Protein AF-X0V3W1-F1 (afdb_monomer)

Foldseek 3Di:
DDDDDDDDDDDDDDDDDDDDDDDDDDDDPPPLPADDQDDLVRQLVLQVVLVHHSVLSNVLSVVCVVVVCDDPPGHDRDVSVVSNVSVVVVVVVVVCVVVPPPPPPPVSVVCCVVCPDD

Structure (mmCIF, N/CA/C/O backbone):
data_AF-X0V3W1-F1
#
_entry.id   AF-X0V3W1-F1
#
loop_
_atom_site.group_PDB
_atom_site.id
_atom_site.type_symbol
_atom_site.label_atom_id
_atom_site.label_alt_id
_atom_site.label_comp_id
_atom_site.label_asym_id
_atom_site.label_entity_id
_atom_site.label_seq_id
_atom_site.pdbx_PDB_ins_code
_atom_site.Cartn_x
_atom_site.Cartn_y
_atom_site.Cartn_z
_atom_site.occupancy
_atom_site.B_iso_or_equiv
_atom_site.auth_seq_id
_atom_site.auth_comp_id
_atom_site.auth_asym_id
_atom_site.auth_atom_id
_atom_site.pdbx_PDB_model_num
ATOM 1 N N . VAL A 1 1 ? -7.386 47.258 4.448 1.00 41.41 1 VAL A N 1
ATOM 2 C CA . VAL A 1 1 ? -7.096 45.834 4.150 1.00 41.41 1 VAL A CA 1
ATOM 3 C C . VAL A 1 1 ? -7.718 44.982 5.246 1.00 41.41 1 VAL A C 1
ATOM 5 O O . VAL A 1 1 ? -7.170 44.927 6.339 1.00 41.41 1 VAL A O 1
ATOM 8 N N . ALA A 1 2 ? -8.901 44.415 5.001 1.00 37.84 2 ALA A N 1
ATOM 9 C CA . ALA A 1 2 ? -9.616 43.595 5.981 1.00 37.84 2 ALA A CA 1
ATOM 10 C C . ALA A 1 2 ? -9.370 42.105 5.705 1.00 37.84 2 ALA A C 1
ATOM 12 O O . ALA A 1 2 ? -9.384 41.678 4.553 1.00 37.84 2 ALA A O 1
ATOM 13 N N . LYS A 1 3 ? -9.134 41.328 6.764 1.00 42.00 3 LYS A N 1
ATOM 14 C CA . LYS A 1 3 ? -9.011 39.867 6.697 1.00 42.00 3 LYS A CA 1
ATOM 15 C C . LYS A 1 3 ? -10.414 39.263 6.725 1.00 42.00 3 LYS A C 1
ATOM 17 O O . LYS A 1 3 ? -11.186 39.610 7.614 1.00 42.00 3 LYS A O 1
ATOM 22 N N . VAL A 1 4 ? -10.713 38.330 5.825 1.00 41.19 4 VAL A N 1
ATOM 23 C CA . VAL A 1 4 ? -11.896 37.464 5.931 1.00 41.19 4 VAL A CA 1
ATOM 24 C C . VAL A 1 4 ? -11.417 36.022 5.860 1.00 41.19 4 VAL A C 1
ATOM 26 O O . VAL A 1 4 ? -10.879 35.589 4.845 1.00 41.19 4 VAL A O 1
ATOM 29 N N . ALA A 1 5 ? -11.565 35.303 6.970 1.00 36.06 5 ALA A N 1
ATOM 30 C CA . ALA A 1 5 ? -11.375 33.862 7.024 1.00 36.06 5 ALA A CA 1
ATOM 31 C C . ALA A 1 5 ? -12.733 33.195 6.783 1.00 36.06 5 ALA A C 1
ATOM 33 O O . ALA A 1 5 ? -13.702 33.522 7.468 1.00 36.06 5 ALA A O 1
ATOM 34 N N . THR A 1 6 ? -12.800 32.258 5.838 1.00 38.81 6 THR A N 1
ATOM 35 C CA . THR A 1 6 ? -14.032 31.518 5.542 1.00 38.81 6 THR A CA 1
ATOM 36 C C . THR A 1 6 ? -13.954 30.128 6.152 1.00 38.81 6 THR A C 1
ATOM 38 O O . THR A 1 6 ? -13.289 29.235 5.633 1.00 38.81 6 THR A O 1
ATOM 41 N N . THR A 1 7 ? -14.661 29.942 7.261 1.00 38.38 7 THR A N 1
ATOM 42 C CA . THR A 1 7 ? -14.980 28.629 7.826 1.00 38.38 7 THR A CA 1
ATOM 43 C C . THR A 1 7 ? -16.178 28.018 7.103 1.00 38.38 7 THR A C 1
ATOM 45 O O . THR A 1 7 ? -17.221 28.664 7.018 1.00 38.38 7 THR A O 1
ATOM 48 N N . VAL A 1 8 ? -16.088 26.752 6.690 1.00 44.19 8 VAL A N 1
ATOM 49 C CA . VAL A 1 8 ? -17.267 25.910 6.423 1.00 44.19 8 VAL A CA 1
ATOM 50 C C . VAL A 1 8 ? -17.046 24.548 7.070 1.00 44.19 8 VAL A C 1
ATOM 52 O O . VAL A 1 8 ? -16.181 23.784 6.652 1.00 44.19 8 VAL A O 1
ATOM 55 N N . ALA A 1 9 ? -17.838 24.253 8.097 1.00 45.03 9 ALA A N 1
ATOM 56 C CA . ALA A 1 9 ? -17.965 22.916 8.663 1.00 45.03 9 ALA A CA 1
ATOM 57 C C . ALA A 1 9 ? -19.076 22.142 7.936 1.00 45.03 9 ALA A C 1
ATOM 59 O O . ALA A 1 9 ? -20.048 22.750 7.486 1.00 45.03 9 ALA A O 1
ATOM 60 N N . LYS A 1 10 ? -18.971 20.807 7.885 1.00 43.97 10 LYS A N 1
ATOM 61 C CA . LYS A 1 10 ? -20.116 19.907 7.676 1.00 43.97 10 LYS A CA 1
ATOM 62 C C . LYS A 1 10 ? -19.949 18.605 8.467 1.00 43.97 10 LYS A C 1
ATOM 64 O O . LYS A 1 10 ? -19.165 17.728 8.123 1.00 43.97 10 LYS A O 1
ATOM 69 N N . GLU A 1 11 ? -20.715 18.542 9.544 1.00 40.47 11 GLU A N 1
ATOM 70 C CA . GLU A 1 11 ? -21.189 17.354 10.265 1.00 40.47 11 GLU A CA 1
ATOM 71 C C . GLU A 1 11 ? -22.101 16.503 9.340 1.00 40.47 11 GLU A C 1
ATOM 73 O O . GLU A 1 11 ? -22.561 17.016 8.321 1.00 40.47 11 GLU A O 1
ATOM 78 N N . ALA A 1 12 ? -22.501 15.250 9.594 1.00 44.28 12 ALA A N 1
ATOM 79 C CA . ALA A 1 12 ? -22.080 14.140 10.471 1.00 44.28 12 ALA A CA 1
ATOM 80 C C . ALA A 1 12 ? -22.973 12.909 10.112 1.00 44.28 12 ALA A C 1
ATOM 82 O O . ALA A 1 12 ? -23.699 12.964 9.120 1.00 44.28 12 ALA A O 1
ATOM 83 N N . THR A 1 13 ? -23.023 11.882 10.985 1.00 31.12 13 THR A N 1
ATOM 84 C CA . THR A 1 13 ? -24.043 10.793 11.103 1.00 31.12 13 THR A CA 1
ATOM 85 C C . THR A 1 13 ? -23.594 9.413 10.583 1.00 31.12 13 THR A C 1
ATOM 87 O O . THR A 1 13 ? -23.221 9.322 9.423 1.00 31.12 13 THR A O 1
ATOM 90 N N . THR A 1 14 ? -23.700 8.247 11.248 1.00 35.78 14 THR A N 1
ATOM 91 C CA . THR A 1 14 ? -23.875 7.710 12.636 1.00 35.78 14 THR A CA 1
ATOM 92 C C . THR A 1 14 ? -24.523 6.306 12.487 1.00 35.78 14 THR A C 1
ATOM 94 O O . THR A 1 14 ? -25.097 6.035 11.436 1.00 35.78 14 THR A O 1
ATOM 97 N N . VAL A 1 15 ? -24.497 5.467 13.550 1.00 41.69 15 VAL A N 1
ATOM 98 C CA . VAL A 1 15 ? -25.018 4.069 13.687 1.00 41.69 15 VAL A CA 1
ATOM 99 C C . VAL A 1 15 ? -23.947 3.006 13.308 1.00 41.69 15 VAL A C 1
ATOM 101 O O . VAL A 1 15 ? -23.239 3.196 12.330 1.00 41.69 15 VAL A O 1
ATOM 104 N N . ALA A 1 16 ? -23.674 1.907 14.047 1.00 41.16 16 ALA A N 1
ATOM 105 C CA . ALA A 1 16 ? -24.313 1.316 15.241 1.00 41.16 16 ALA A CA 1
ATOM 106 C C . ALA A 1 16 ? -23.351 0.794 16.357 1.00 41.16 16 ALA A C 1
ATOM 108 O O . ALA A 1 16 ? -22.139 0.666 16.197 1.00 41.16 16 ALA A O 1
ATOM 109 N N . GLN A 1 17 ? -23.997 0.461 17.481 1.00 40.03 17 GLN A N 1
ATOM 110 C CA . GLN A 1 17 ? -23.744 -0.501 18.580 1.00 40.03 17 GLN A CA 1
ATOM 111 C C . GLN A 1 17 ? -22.666 -1.606 18.387 1.00 40.03 17 GLN A C 1
ATOM 113 O O . GLN A 1 17 ? -22.593 -2.217 17.329 1.00 40.03 17 GLN A O 1
ATOM 118 N N . SER A 1 18 ? -21.758 -1.956 19.318 1.00 42.53 18 SER A N 1
ATOM 119 C CA . SER A 1 18 ? -21.715 -2.066 20.804 1.00 42.53 18 SER A CA 1
ATOM 120 C C . SER A 1 18 ? -21.993 -3.474 21.368 1.00 42.53 18 SER A C 1
ATOM 122 O O . SER A 1 18 ? -23.134 -3.931 21.372 1.00 42.53 18 SER A O 1
ATOM 124 N N . LYS A 1 19 ? -20.973 -4.109 21.972 1.00 39.16 19 LYS A N 1
ATOM 125 C CA . LYS A 1 19 ? -21.153 -5.087 23.062 1.00 39.16 19 LYS A CA 1
ATOM 126 C C . LYS A 1 19 ? -19.895 -5.168 23.930 1.00 39.16 19 LYS A C 1
ATOM 128 O O . LYS A 1 19 ? -18.821 -5.513 23.444 1.00 39.16 19 LYS A O 1
ATOM 133 N N . GLU A 1 20 ? -20.031 -4.821 25.202 1.00 46.00 20 GLU A N 1
ATOM 134 C CA . GLU A 1 20 ? -18.947 -4.854 26.184 1.00 46.00 20 GLU A CA 1
ATOM 135 C C . GLU A 1 20 ? -18.825 -6.242 26.827 1.00 46.00 20 GLU A C 1
ATOM 137 O O . GLU A 1 20 ? -19.822 -6.940 27.028 1.00 46.00 20 GLU A O 1
ATOM 142 N N . LYS A 1 21 ? -17.606 -6.615 27.233 1.00 40.66 21 LYS A N 1
ATOM 143 C CA . LYS A 1 21 ? -17.423 -7.482 28.400 1.00 40.66 21 LYS A CA 1
ATOM 144 C C . LYS A 1 21 ? -16.206 -7.021 29.198 1.00 40.66 21 LYS A C 1
ATOM 146 O O . LYS A 1 21 ? -15.118 -6.839 28.655 1.00 40.66 21 LYS A O 1
ATOM 151 N N . SER A 1 22 ? -16.452 -6.786 30.476 1.00 52.09 22 SER A N 1
ATOM 152 C CA . SER A 1 22 ? -15.569 -6.189 31.471 1.00 52.09 22 SER A CA 1
ATOM 153 C C . SER A 1 22 ? -14.396 -7.090 31.871 1.00 52.09 22 SER A C 1
ATOM 155 O O . SER A 1 22 ? -14.579 -8.282 32.105 1.00 52.09 22 SER A O 1
ATOM 157 N N . ILE A 1 23 ? -13.212 -6.486 32.032 1.00 47.44 23 ILE A N 1
ATOM 158 C CA . ILE A 1 23 ? -12.131 -6.964 32.911 1.00 47.44 23 ILE A CA 1
ATOM 159 C C . ILE A 1 23 ? -11.564 -5.740 33.648 1.00 47.44 23 ILE A C 1
ATOM 161 O O . ILE A 1 23 ? -11.397 -4.675 33.053 1.00 47.44 23 ILE A O 1
ATOM 165 N N . ASP A 1 24 ? -11.347 -5.902 34.951 1.00 47.56 24 ASP A N 1
ATOM 166 C CA . ASP A 1 24 ? -11.090 -4.846 35.934 1.00 47.56 24 ASP A CA 1
ATOM 167 C C . ASP A 1 24 ? -9.595 -4.467 36.084 1.00 47.56 24 ASP A C 1
ATOM 169 O O . ASP A 1 24 ? -8.698 -5.213 35.701 1.00 47.56 24 ASP A O 1
ATOM 173 N N . LYS A 1 25 ? -9.387 -3.301 36.707 1.00 46.06 25 LYS A N 1
ATOM 174 C CA . LYS A 1 25 ? -8.197 -2.764 37.392 1.00 46.06 25 LYS A CA 1
ATOM 175 C C . LYS A 1 25 ? -6.850 -2.595 36.663 1.00 46.06 25 LYS A C 1
ATOM 177 O O . LYS A 1 25 ? -6.141 -3.522 36.297 1.00 46.06 25 LYS A O 1
ATOM 182 N N . SER A 1 26 ? -6.410 -1.334 36.714 1.00 50.03 26 SER A N 1
ATOM 183 C CA . SER A 1 26 ? -5.030 -0.904 37.003 1.00 50.03 26 SER A CA 1
ATOM 184 C C . SER A 1 26 ? -3.884 -1.463 36.148 1.00 50.03 26 SER A C 1
ATOM 186 O O . SER A 1 26 ? -3.164 -2.371 36.562 1.00 50.03 26 SER A O 1
ATOM 188 N N . LYS A 1 27 ? -3.586 -0.753 35.057 1.00 47.62 27 LYS A N 1
ATOM 189 C CA . LYS A 1 27 ? -2.314 -0.023 34.878 1.00 47.62 27 LYS A CA 1
ATOM 190 C C . LYS A 1 27 ? -2.440 0.912 33.676 1.00 47.62 27 LYS A C 1
ATOM 192 O O . LYS A 1 27 ? -2.905 0.485 32.630 1.00 47.62 27 LYS A O 1
ATOM 197 N N . GLU A 1 28 ? -2.040 2.165 33.887 1.00 51.75 28 GLU A N 1
ATOM 198 C CA . GLU A 1 28 ? -1.703 3.177 32.875 1.00 51.75 28 GLU A CA 1
ATOM 199 C C . GLU A 1 28 ? -2.685 3.352 31.698 1.00 51.75 28 GLU A C 1
ATOM 201 O O . GLU A 1 28 ? -2.720 2.575 30.744 1.00 51.75 28 GLU A O 1
ATOM 206 N N . LEU A 1 29 ? -3.463 4.442 31.728 1.00 53.16 29 LEU A N 1
ATOM 207 C CA . LEU A 1 29 ? -4.411 4.800 30.669 1.00 53.16 29 LEU A CA 1
ATOM 208 C C . LEU A 1 29 ? -3.694 5.362 29.424 1.00 53.16 29 LEU A C 1
ATOM 210 O O . LEU A 1 29 ? -3.970 6.478 28.978 1.00 53.16 29 LEU A O 1
ATOM 214 N N . VAL A 1 30 ? -2.806 4.566 28.822 1.00 60.28 30 VAL A N 1
ATOM 215 C CA . VAL A 1 30 ? -2.383 4.753 27.434 1.00 60.28 30 VAL A CA 1
ATOM 216 C C . VAL A 1 30 ? -3.648 4.631 26.594 1.00 60.28 30 VAL A C 1
ATOM 218 O O . VAL A 1 30 ? -4.133 3.524 26.337 1.00 60.28 30 VAL A O 1
ATOM 221 N N . LYS A 1 31 ? -4.230 5.781 26.225 1.00 62.62 31 LYS A N 1
ATOM 222 C CA . LYS A 1 31 ? -5.416 5.875 25.367 1.00 62.62 31 LYS A CA 1
ATOM 223 C C . LYS A 1 31 ? -5.151 5.014 24.139 1.00 62.62 31 LYS A C 1
ATOM 225 O O . LYS A 1 31 ? -4.354 5.392 23.284 1.00 62.62 31 LYS A O 1
ATOM 230 N N . ARG A 1 32 ? -5.781 3.835 24.077 1.00 61.91 32 ARG A N 1
ATOM 231 C CA . ARG A 1 32 ? -5.602 2.897 22.967 1.00 61.91 32 ARG A CA 1
ATOM 232 C C . ARG A 1 32 ? -6.083 3.614 21.717 1.00 61.91 32 ARG A C 1
ATOM 234 O O . ARG A 1 32 ? -7.291 3.766 21.544 1.00 61.91 32 ARG A O 1
ATOM 241 N N . VAL A 1 33 ? -5.145 4.093 20.899 1.00 67.31 33 VAL A N 1
ATOM 242 C CA . VAL A 1 33 ? -5.454 4.797 19.655 1.00 67.31 33 VAL A CA 1
ATOM 243 C C . VAL A 1 33 ? -6.310 3.850 18.829 1.00 67.31 33 VAL A C 1
ATOM 245 O O . VAL A 1 33 ? -5.847 2.796 18.388 1.00 67.31 33 VAL A O 1
ATOM 248 N N . ARG A 1 34 ? -7.600 4.177 18.715 1.00 72.81 34 ARG A N 1
ATOM 249 C CA . ARG A 1 34 ? -8.532 3.400 17.908 1.00 72.81 34 ARG A CA 1
ATOM 250 C C . ARG A 1 34 ? -8.013 3.470 16.480 1.00 72.81 34 ARG A C 1
ATOM 252 O O . ARG A 1 34 ? -7.659 4.551 16.019 1.00 72.81 34 ARG A O 1
ATOM 259 N N . PHE A 1 35 ? -7.932 2.322 15.815 1.00 82.25 35 PHE A N 1
ATOM 260 C CA . PHE A 1 35 ? -7.500 2.272 14.425 1.00 82.25 35 PHE A CA 1
ATOM 261 C C . PHE A 1 35 ? -8.381 3.219 13.600 1.00 82.25 35 PHE A C 1
ATOM 263 O O . PHE A 1 35 ? -9.598 3.035 13.550 1.00 82.25 35 PHE A O 1
ATOM 270 N N . LYS A 1 36 ? -7.752 4.255 13.039 1.00 84.62 36 LYS A N 1
ATOM 271 C CA . LYS A 1 36 ? -8.337 5.163 12.059 1.00 84.62 36 LYS A CA 1
ATOM 272 C C . LYS A 1 36 ? -7.831 4.699 10.698 1.00 84.62 36 LYS A C 1
ATOM 274 O O . LYS A 1 36 ? -6.619 4.605 10.492 1.00 84.62 36 LYS A O 1
ATOM 279 N N . GLU A 1 37 ? -8.767 4.376 9.823 1.00 86.31 37 GLU A N 1
ATOM 280 C CA . GLU A 1 37 ? -8.504 4.077 8.419 1.00 86.31 37 GLU A CA 1
ATOM 281 C C . GLU A 1 37 ? -7.991 5.366 7.747 1.00 86.31 37 GLU A C 1
ATOM 283 O O . GLU A 1 37 ? -8.496 6.451 8.064 1.00 86.31 37 GLU A O 1
ATOM 288 N N . PRO A 1 38 ? -6.937 5.300 6.916 1.00 90.44 38 PRO A N 1
ATOM 289 C CA . PRO A 1 38 ? -6.439 6.475 6.220 1.00 90.44 38 PRO A CA 1
ATOM 290 C C . PRO A 1 38 ? -7.404 6.887 5.113 1.00 90.44 38 PRO A C 1
ATOM 292 O O . PRO A 1 38 ? -7.954 6.053 4.390 1.00 90.44 38 PRO A O 1
ATOM 295 N N . SER A 1 39 ? -7.534 8.193 4.921 1.00 94.00 39 SER A N 1
ATOM 296 C CA . SER A 1 39 ? -7.959 8.729 3.633 1.00 94.00 39 SER A CA 1
ATOM 297 C C . SER A 1 39 ? -6.953 8.359 2.536 1.00 94.00 39 SER A C 1
ATOM 299 O O . SER A 1 39 ? -5.781 8.083 2.806 1.00 94.00 39 SER A O 1
ATOM 301 N N . LEU A 1 40 ? -7.413 8.381 1.284 1.00 94.44 40 LEU A N 1
ATOM 302 C CA . LEU A 1 40 ? -6.559 8.163 0.118 1.00 94.44 40 LEU A CA 1
ATOM 303 C C . LEU A 1 40 ? -5.363 9.138 0.106 1.00 94.44 40 LEU A C 1
ATOM 305 O O . LEU A 1 40 ? -4.242 8.718 -0.160 1.00 94.44 40 LEU A O 1
ATOM 309 N N . GLU A 1 41 ? -5.578 10.401 0.492 1.00 95.25 41 GLU A N 1
ATOM 310 C CA . GLU A 1 41 ? -4.519 11.416 0.597 1.00 95.25 41 GLU A CA 1
ATOM 311 C C . GLU A 1 41 ? -3.489 11.078 1.691 1.00 95.25 41 GLU A C 1
ATOM 313 O O . GLU A 1 41 ? -2.303 11.000 1.389 1.00 95.25 41 GLU A O 1
ATOM 318 N N . GLU A 1 42 ? -3.920 10.758 2.923 1.00 94.31 42 GLU A N 1
ATOM 319 C CA . GLU A 1 42 ? -3.014 10.343 4.018 1.00 94.31 42 GLU A CA 1
ATOM 320 C C . GLU A 1 42 ? -2.157 9.119 3.623 1.00 94.31 42 GLU A C 1
ATOM 322 O O . GLU A 1 42 ? -0.988 9.009 4.014 1.00 94.31 42 GLU A O 1
ATOM 327 N N . ALA A 1 43 ? -2.727 8.188 2.847 1.00 94.06 43 ALA A N 1
ATOM 328 C CA . ALA A 1 43 ? -2.006 7.033 2.320 1.00 94.06 43 ALA A CA 1
ATOM 329 C C . ALA A 1 43 ? -0.971 7.439 1.258 1.00 94.06 43 ALA A C 1
ATOM 331 O O . ALA A 1 43 ? 0.178 7.008 1.345 1.00 94.06 43 ALA A O 1
ATOM 332 N N . MET A 1 44 ? -1.345 8.288 0.299 1.00 95.25 44 MET A N 1
ATOM 333 C CA . MET A 1 44 ? -0.451 8.803 -0.745 1.00 95.25 44 MET A CA 1
ATOM 334 C C . MET A 1 44 ? 0.717 9.619 -0.166 1.00 95.25 44 MET A C 1
ATOM 336 O O . MET A 1 44 ? 1.872 9.300 -0.452 1.00 95.25 44 MET A O 1
ATOM 340 N N . GLU A 1 45 ? 0.446 10.576 0.727 1.00 95.00 45 GLU A N 1
ATOM 341 C CA . GLU A 1 45 ? 1.470 11.368 1.432 1.00 95.00 45 GLU A CA 1
ATOM 342 C C . GLU A 1 45 ? 2.460 10.476 2.199 1.00 95.00 45 GLU A C 1
ATOM 344 O O . GLU A 1 45 ? 3.667 10.720 2.208 1.00 95.00 45 GLU A O 1
ATOM 349 N N . SER A 1 46 ? 1.975 9.396 2.821 1.00 93.69 46 SER A N 1
ATOM 350 C CA . SER A 1 46 ? 2.835 8.459 3.557 1.00 93.69 46 SER A CA 1
ATOM 351 C C . SER A 1 46 ? 3.756 7.638 2.656 1.00 93.69 46 SER A C 1
ATOM 353 O O . SER A 1 46 ? 4.801 7.181 3.125 1.00 93.69 46 SER A O 1
ATOM 355 N N . PHE A 1 47 ? 3.390 7.432 1.389 1.00 95.38 47 PHE A N 1
ATOM 356 C CA . PHE A 1 47 ? 4.255 6.789 0.400 1.00 95.38 47 PHE A CA 1
ATOM 357 C C . PHE A 1 47 ? 5.299 7.766 -0.141 1.00 95.38 47 PHE A C 1
ATOM 359 O O . PHE A 1 47 ? 6.477 7.409 -0.169 1.00 95.38 47 PHE A O 1
ATOM 366 N N . GLU A 1 48 ? 4.901 9.002 -0.456 1.00 93.88 48 GLU A N 1
ATOM 367 C CA . GLU A 1 48 ? 5.815 10.081 -0.861 1.00 93.88 48 GLU A CA 1
ATOM 368 C C . GLU A 1 48 ? 6.871 10.349 0.234 1.00 93.88 48 GLU A C 1
ATOM 370 O O . GLU A 1 48 ? 8.074 10.313 -0.034 1.00 93.88 48 GLU A O 1
ATOM 375 N N . LEU A 1 49 ? 6.452 10.486 1.500 1.00 92.81 49 LEU A N 1
ATOM 376 C CA . LEU A 1 49 ? 7.347 10.667 2.656 1.00 92.81 49 LEU A CA 1
ATOM 377 C C . LEU A 1 49 ? 8.279 9.465 2.903 1.00 92.81 49 LEU A C 1
ATOM 379 O O . LEU A 1 49 ? 9.361 9.617 3.470 1.00 92.81 49 LEU A O 1
ATOM 383 N N . ALA A 1 50 ? 7.868 8.263 2.494 1.00 89.81 50 ALA A N 1
ATOM 384 C CA . ALA A 1 50 ? 8.669 7.045 2.590 1.00 89.81 50 ALA A CA 1
ATOM 385 C C . ALA A 1 50 ? 9.546 6.782 1.347 1.00 89.81 50 ALA A C 1
ATOM 387 O O . ALA A 1 50 ? 10.218 5.748 1.297 1.00 89.81 50 ALA A O 1
ATOM 388 N N . GLY A 1 51 ? 9.565 7.695 0.369 1.00 89.88 51 GLY A N 1
ATOM 389 C CA . GLY A 1 51 ? 10.389 7.598 -0.839 1.00 89.88 51 GLY A CA 1
ATOM 390 C C . GLY A 1 51 ? 9.837 6.672 -1.929 1.00 89.88 51 GLY A C 1
ATOM 391 O O . GLY A 1 51 ? 10.611 6.207 -2.764 1.00 89.88 51 GLY A O 1
ATOM 392 N N . SER A 1 52 ? 8.532 6.384 -1.924 1.00 92.25 52 SER A N 1
ATOM 393 C CA . SER A 1 52 ? 7.825 5.712 -3.026 1.00 92.25 52 SER A CA 1
ATOM 394 C C . SER A 1 52 ? 6.894 6.690 -3.761 1.00 92.25 52 SER A C 1
ATOM 396 O O . SER A 1 52 ? 6.803 7.866 -3.408 1.00 92.25 52 SER A O 1
ATOM 398 N N . SER A 1 53 ? 6.230 6.232 -4.822 1.00 93.62 53 SER A N 1
ATOM 399 C CA . SER A 1 53 ? 5.350 7.063 -5.646 1.00 93.62 53 SER A CA 1
ATOM 400 C C . SER A 1 53 ? 3.926 7.16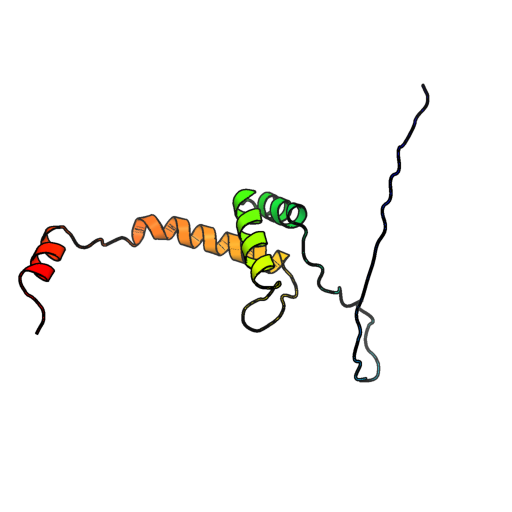7 -5.096 1.00 93.62 53 SER A C 1
ATOM 402 O O . SER A 1 53 ? 3.418 6.269 -4.420 1.00 93.62 53 SER A O 1
ATOM 404 N N . ARG A 1 54 ? 3.245 8.250 -5.478 1.00 93.62 54 ARG A N 1
ATOM 405 C CA . ARG A 1 54 ? 1.825 8.490 -5.197 1.00 93.62 54 ARG A CA 1
ATOM 406 C C . ARG A 1 54 ? 0.935 7.327 -5.668 1.00 93.62 54 ARG A C 1
ATOM 408 O O . ARG A 1 54 ? 0.121 6.822 -4.898 1.00 93.62 54 ARG A O 1
ATOM 415 N N . ASP A 1 55 ? 1.186 6.820 -6.877 1.00 94.38 55 ASP A N 1
ATOM 416 C CA . ASP A 1 55 ? 0.507 5.658 -7.468 1.00 94.38 55 ASP A CA 1
ATOM 417 C C . ASP A 1 55 ? 0.649 4.369 -6.639 1.00 94.38 55 ASP A C 1
ATOM 419 O O . ASP A 1 55 ? -0.224 3.502 -6.684 1.00 94.38 55 ASP A O 1
ATOM 423 N N . GLU A 1 56 ? 1.771 4.171 -5.936 1.00 94.00 56 GLU A N 1
ATOM 424 C CA . GLU A 1 56 ? 1.921 3.037 -5.014 1.00 94.00 56 GLU A CA 1
ATOM 425 C C . GLU A 1 56 ? 1.025 3.206 -3.780 1.00 94.00 56 GLU A C 1
ATOM 427 O O . GLU A 1 56 ? 0.418 2.228 -3.338 1.00 94.00 56 GLU A O 1
ATOM 432 N N . GLY A 1 57 ? 0.886 4.436 -3.276 1.00 95.50 57 GLY A N 1
ATOM 433 C CA . GLY A 1 57 ? -0.029 4.779 -2.186 1.00 95.50 57 GLY A CA 1
ATOM 434 C C . GLY A 1 57 ? -1.498 4.557 -2.552 1.00 95.50 57 GLY A C 1
ATOM 435 O O . GLY A 1 57 ? -2.240 3.966 -1.765 1.00 95.50 57 GLY A O 1
ATOM 436 N N . GLU A 1 58 ? -1.906 4.924 -3.770 1.00 96.19 58 GLU A N 1
ATOM 437 C CA . GLU A 1 58 ? -3.248 4.623 -4.286 1.00 96.19 58 GLU A CA 1
ATOM 438 C C . GLU A 1 58 ? -3.488 3.107 -4.411 1.00 96.19 58 GLU A C 1
ATOM 440 O O . GLU A 1 58 ? -4.509 2.598 -3.942 1.00 96.19 58 GLU A O 1
ATOM 445 N N . LYS A 1 59 ? -2.544 2.351 -4.992 1.00 95.88 59 LYS A N 1
ATOM 446 C CA . LYS A 1 59 ? -2.646 0.879 -5.104 1.00 95.88 59 LYS A CA 1
ATOM 447 C C . LYS A 1 59 ? -2.757 0.213 -3.733 1.00 95.88 59 LYS A C 1
ATOM 449 O O . LYS A 1 59 ? -3.563 -0.703 -3.561 1.00 95.88 59 LYS A O 1
ATOM 454 N N . PHE A 1 60 ? -1.978 0.684 -2.761 1.00 96.19 60 PHE A N 1
ATOM 455 C CA . PHE A 1 60 ? -2.048 0.248 -1.369 1.00 96.19 60 PHE A CA 1
ATOM 456 C C . PHE A 1 60 ? -3.422 0.541 -0.751 1.00 96.19 60 PHE A C 1
ATOM 458 O O . PHE A 1 60 ? -4.017 -0.353 -0.146 1.00 96.19 60 PHE A O 1
ATOM 465 N N . TRP A 1 61 ? -3.942 1.761 -0.922 1.00 97.19 61 TRP A N 1
ATOM 466 C CA . TRP A 1 61 ? -5.243 2.160 -0.383 1.00 97.19 61 TRP A CA 1
ATOM 467 C C . TRP A 1 61 ? -6.374 1.319 -0.987 1.00 97.19 61 TRP A C 1
ATOM 469 O O . TRP A 1 61 ? -7.087 0.647 -0.246 1.00 97.19 61 TRP A O 1
ATOM 479 N N . ASN A 1 62 ? -6.454 1.230 -2.319 1.00 96.69 62 ASN A N 1
ATOM 480 C CA . ASN A 1 62 ? -7.452 0.422 -3.032 1.00 96.69 62 ASN A CA 1
ATOM 481 C C . ASN A 1 62 ? -7.424 -1.060 -2.608 1.00 96.69 62 ASN A C 1
ATOM 483 O O . ASN A 1 62 ? -8.475 -1.689 -2.439 1.00 96.69 62 ASN A O 1
ATOM 487 N N . TYR A 1 63 ? -6.231 -1.629 -2.392 1.00 95.75 63 TYR A N 1
ATOM 488 C CA . TYR A 1 63 ? -6.086 -3.001 -1.904 1.00 95.75 63 TYR A CA 1
ATOM 489 C C . TYR A 1 63 ? -6.633 -3.179 -0.482 1.00 95.75 63 TYR A C 1
ATOM 491 O O . TYR A 1 63 ? -7.319 -4.166 -0.217 1.00 95.75 63 TYR A O 1
ATOM 499 N N . TYR A 1 64 ? -6.346 -2.271 0.454 1.00 95.62 64 TYR A N 1
ATOM 500 C CA . TYR A 1 64 ? -6.801 -2.446 1.836 1.00 95.62 64 TYR A CA 1
ATOM 501 C C . TYR A 1 64 ? -8.248 -2.007 2.070 1.00 95.62 64 TYR A C 1
ATOM 503 O O . TYR A 1 64 ? -8.930 -2.671 2.852 1.00 95.62 64 TYR A O 1
ATOM 511 N N . GLU A 1 65 ? -8.739 -0.998 1.353 1.00 96.31 65 GLU A N 1
ATOM 512 C CA . GLU A 1 65 ? -10.138 -0.559 1.379 1.00 96.31 65 GLU A CA 1
ATOM 513 C C . GLU A 1 65 ? -11.072 -1.701 0.943 1.00 96.31 65 GLU A C 1
ATOM 515 O O . GLU A 1 65 ? -11.929 -2.143 1.711 1.00 96.31 65 GLU A O 1
ATOM 520 N N . SER A 1 66 ? -10.821 -2.290 -0.234 1.00 95.69 66 SER A N 1
ATOM 521 C CA . SER A 1 66 ? -11.603 -3.427 -0.755 1.00 95.69 66 SER A CA 1
ATOM 522 C C . SER A 1 66 ? -11.547 -4.685 0.128 1.00 95.69 66 SER A C 1
ATOM 524 O O . SER A 1 66 ? -12.473 -5.496 0.113 1.00 95.69 66 SER A O 1
ATOM 526 N N . ASN A 1 67 ? -10.498 -4.836 0.943 1.00 95.06 67 ASN A N 1
ATOM 527 C CA . ASN A 1 67 ? -10.336 -5.932 1.904 1.00 95.06 67 ASN A CA 1
ATOM 528 C C . ASN A 1 67 ? -10.819 -5.593 3.334 1.00 95.06 67 ASN A C 1
ATOM 530 O O . ASN A 1 67 ? -10.635 -6.406 4.251 1.00 95.06 67 ASN A O 1
ATOM 534 N N . GLY A 1 68 ? -11.423 -4.419 3.561 1.00 94.50 68 GLY A N 1
ATOM 535 C CA . GLY A 1 68 ? -11.928 -3.986 4.872 1.00 94.50 68 GLY A CA 1
ATOM 536 C C . GLY A 1 68 ? -10.828 -3.798 5.924 1.00 94.50 68 GLY A C 1
ATOM 537 O O . GLY A 1 68 ? -10.993 -4.209 7.080 1.00 94.50 68 GLY A O 1
ATOM 538 N N . TRP A 1 69 ? -9.682 -3.256 5.499 1.00 94.75 69 TRP A N 1
ATOM 539 C CA . TRP A 1 69 ? -8.489 -2.972 6.303 1.00 94.75 69 TRP A CA 1
ATOM 540 C C . TRP A 1 69 ? -8.008 -4.169 7.132 1.00 94.75 69 TRP A C 1
ATOM 542 O O . TRP A 1 69 ? -7.837 -4.099 8.353 1.00 94.75 69 TRP A O 1
ATOM 552 N N . ARG A 1 70 ? -7.778 -5.311 6.470 1.00 93.62 70 ARG A N 1
ATOM 553 C CA . ARG A 1 70 ? -7.319 -6.561 7.104 1.00 93.62 70 ARG A CA 1
ATOM 554 C C . ARG A 1 70 ? -5.880 -6.912 6.740 1.00 93.62 70 ARG A C 1
ATOM 556 O O . ARG A 1 70 ? -5.459 -6.787 5.598 1.00 93.62 70 ARG A O 1
ATOM 563 N N . ALA A 1 71 ? -5.139 -7.418 7.722 1.00 90.38 71 ALA A N 1
ATOM 564 C CA . ALA A 1 71 ? -3.836 -8.046 7.542 1.00 90.38 71 ALA A CA 1
ATOM 565 C C . ALA A 1 71 ? -3.992 -9.554 7.802 1.00 90.38 71 ALA A C 1
ATOM 567 O O . ALA A 1 71 ? -4.032 -10.009 8.949 1.00 90.38 71 ALA A O 1
ATOM 568 N N . GLY A 1 72 ? -4.161 -10.329 6.727 1.00 90.19 72 GLY A N 1
ATOM 569 C CA . GLY A 1 72 ? -4.540 -11.740 6.819 1.00 90.19 72 GLY A CA 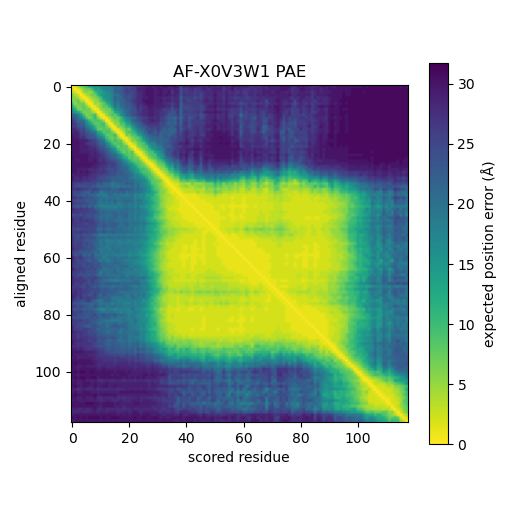1
ATOM 570 C C . GLY A 1 72 ? -5.907 -11.912 7.492 1.00 90.19 72 GLY A C 1
ATOM 571 O O . GLY A 1 72 ? -6.888 -11.278 7.114 1.00 90.19 72 GLY A O 1
ATOM 572 N N . ARG A 1 73 ? -5.987 -12.761 8.525 1.00 92.69 73 ARG A N 1
ATOM 573 C CA . ARG A 1 73 ? -7.255 -13.052 9.224 1.00 92.69 73 ARG A CA 1
ATOM 574 C C . ARG A 1 73 ? -7.742 -11.921 10.141 1.00 92.69 73 ARG A C 1
ATOM 576 O O . ARG A 1 73 ? -8.915 -11.916 10.517 1.00 92.69 73 ARG A O 1
ATOM 583 N N . ASN A 1 74 ? -6.902 -1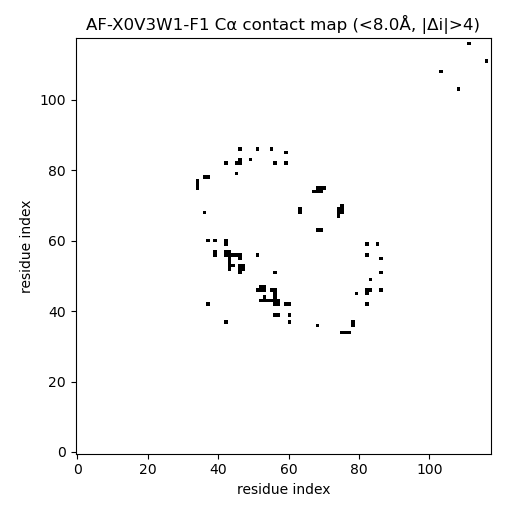0.946 10.483 1.00 93.06 74 ASN A N 1
ATOM 584 C CA . ASN A 1 74 ? -7.189 -9.957 11.525 1.00 93.06 74 ASN A CA 1
ATOM 585 C C . ASN A 1 74 ? -7.361 -8.549 10.936 1.00 93.06 74 ASN A C 1
ATOM 587 O O . ASN A 1 74 ? -6.731 -8.211 9.937 1.00 93.06 74 ASN A O 1
ATOM 591 N N . LYS A 1 75 ? -8.185 -7.703 11.572 1.00 91.12 75 LYS A N 1
ATOM 592 C CA . LYS A 1 75 ? -8.216 -6.266 11.250 1.00 91.12 75 LYS A CA 1
ATOM 593 C C . LYS A 1 75 ? -6.854 -5.632 11.547 1.00 91.12 75 LYS A C 1
ATOM 595 O O . LYS A 1 75 ? -6.200 -5.978 12.537 1.00 91.12 75 LYS A O 1
ATOM 600 N N . MET A 1 76 ? -6.436 -4.729 10.674 1.00 93.31 76 MET A N 1
ATOM 601 C CA . MET A 1 76 ? -5.187 -3.992 10.778 1.00 93.31 76 MET A CA 1
ATOM 602 C C . MET A 1 76 ? -5.217 -3.061 12.000 1.00 93.31 76 MET A C 1
ATOM 604 O O . MET A 1 76 ? -6.271 -2.600 12.429 1.00 93.31 76 MET A O 1
ATOM 608 N N . LYS A 1 77 ? -4.046 -2.827 12.604 1.00 90.75 77 LYS A N 1
ATOM 609 C CA . LYS A 1 77 ? -3.885 -1.941 13.775 1.00 90.75 77 LYS A CA 1
ATOM 610 C C . LYS A 1 77 ? -3.020 -0.714 13.496 1.00 90.75 77 LYS A C 1
ATOM 612 O O . LYS A 1 77 ? -3.083 0.256 14.239 1.00 90.75 77 LYS A O 1
ATOM 617 N N . ASN A 1 78 ? -2.181 -0.778 12.465 1.00 92.00 78 ASN A N 1
ATOM 618 C CA . ASN A 1 78 ? -1.251 0.274 12.083 1.00 92.00 78 ASN A CA 1
ATOM 619 C C . ASN A 1 78 ? -0.991 0.154 10.576 1.00 92.00 78 ASN A C 1
ATOM 621 O O . ASN A 1 78 ? -0.248 -0.728 10.144 1.00 92.00 78 ASN A O 1
ATOM 625 N N . TRP A 1 79 ? -1.637 1.012 9.790 1.00 93.62 79 TRP A N 1
ATOM 626 C CA . TRP A 1 79 ? -1.512 1.010 8.334 1.00 93.62 79 TRP A CA 1
ATOM 627 C C . TRP A 1 79 ? -0.195 1.636 7.864 1.00 93.62 79 TRP A C 1
ATOM 629 O O . TRP A 1 79 ? 0.375 1.150 6.897 1.00 93.62 79 TRP A O 1
ATOM 639 N N . ASN A 1 80 ? 0.382 2.583 8.612 1.00 93.06 80 ASN A N 1
ATOM 640 C CA . ASN A 1 80 ? 1.723 3.121 8.347 1.00 93.06 80 ASN A CA 1
ATOM 641 C C . ASN A 1 80 ? 2.803 2.023 8.349 1.00 93.06 80 ASN A C 1
ATOM 643 O O . ASN A 1 80 ? 3.719 2.021 7.528 1.00 93.06 80 ASN A O 1
ATOM 647 N N . ALA A 1 81 ? 2.693 1.046 9.255 1.00 93.88 81 ALA A N 1
ATOM 648 C CA . ALA A 1 81 ? 3.580 -0.117 9.265 1.00 93.88 81 ALA A CA 1
ATOM 649 C C . ALA A 1 81 ? 3.342 -1.049 8.060 1.00 93.88 81 ALA A C 1
ATOM 651 O O . ALA A 1 81 ? 4.293 -1.642 7.550 1.00 93.88 81 ALA A O 1
ATOM 652 N N . ALA A 1 82 ? 2.097 -1.169 7.588 1.00 94.69 82 ALA A N 1
ATOM 653 C CA . ALA A 1 82 ? 1.772 -1.922 6.379 1.00 94.69 82 ALA A CA 1
ATOM 654 C C . ALA A 1 82 ? 2.301 -1.222 5.115 1.00 94.69 82 ALA A C 1
ATOM 656 O O . ALA A 1 82 ? 2.922 -1.891 4.297 1.00 94.69 82 ALA A O 1
ATOM 657 N N . ALA A 1 83 ? 2.166 0.104 5.006 1.00 94.62 83 ALA A N 1
ATOM 658 C CA . ALA A 1 83 ? 2.694 0.926 3.913 1.00 94.62 83 ALA A CA 1
ATOM 659 C C . ALA A 1 83 ? 4.218 0.772 3.765 1.00 94.62 83 ALA A C 1
ATOM 661 O O . ALA A 1 83 ? 4.716 0.390 2.710 1.00 94.62 83 ALA A O 1
ATOM 662 N N . ARG A 1 84 ? 4.976 0.914 4.862 1.00 94.31 84 ARG A N 1
ATOM 663 C CA . ARG A 1 84 ? 6.436 0.675 4.864 1.00 94.31 84 ARG A CA 1
ATOM 664 C C . ARG A 1 84 ? 6.809 -0.745 4.417 1.00 94.31 84 ARG A C 1
ATOM 666 O O . ARG A 1 84 ? 7.825 -0.944 3.759 1.00 94.31 84 ARG A O 1
ATOM 673 N N . ASN A 1 85 ? 5.999 -1.739 4.781 1.00 94.38 85 ASN A N 1
ATOM 674 C CA . ASN A 1 85 ? 6.190 -3.135 4.381 1.00 94.38 85 ASN A CA 1
ATOM 675 C C . ASN A 1 85 ? 5.709 -3.439 2.951 1.00 94.38 85 ASN A C 1
ATOM 677 O O . ASN A 1 85 ? 6.099 -4.472 2.402 1.00 94.38 85 ASN A O 1
ATOM 681 N N . TRP A 1 86 ? 4.867 -2.583 2.370 1.00 94.88 86 TRP A N 1
ATOM 682 C CA . TRP A 1 86 ? 4.491 -2.617 0.961 1.00 94.88 86 TRP A CA 1
ATOM 683 C C . TRP A 1 86 ? 5.663 -2.137 0.112 1.00 94.88 86 TRP A C 1
ATOM 685 O O . TRP A 1 86 ? 6.151 -2.910 -0.701 1.00 94.88 86 TRP A O 1
ATOM 695 N N . ILE A 1 87 ? 6.196 -0.944 0.404 1.00 93.06 87 ILE A N 1
ATOM 696 C CA . ILE A 1 87 ? 7.321 -0.320 -0.323 1.00 93.06 87 ILE A CA 1
ATOM 697 C C . ILE A 1 87 ? 8.557 -1.235 -0.365 1.00 93.06 87 ILE A C 1
ATOM 699 O O . ILE A 1 87 ? 9.208 -1.384 -1.394 1.00 93.06 87 ILE A O 1
ATOM 703 N N . LYS A 1 88 ? 8.872 -1.914 0.748 1.00 91.81 88 LYS A N 1
ATOM 704 C CA . LYS A 1 88 ? 9.955 -2.914 0.769 1.00 91.81 88 LYS A CA 1
ATOM 705 C C . LYS A 1 88 ? 9.725 -4.038 -0.245 1.00 91.81 88 LYS A C 1
ATOM 707 O O . LYS A 1 88 ? 10.630 -4.375 -1.000 1.00 91.81 88 LYS A O 1
ATOM 712 N N . ARG A 1 89 ? 8.505 -4.583 -0.295 1.00 89.31 89 ARG A N 1
ATOM 713 C CA . ARG A 1 89 ? 8.159 -5.690 -1.194 1.00 89.31 89 ARG A CA 1
ATOM 714 C C . ARG A 1 89 ? 7.997 -5.255 -2.645 1.00 89.31 89 ARG A C 1
ATOM 716 O O . ARG A 1 89 ? 8.418 -6.003 -3.518 1.00 89.31 89 ARG A O 1
ATOM 723 N N . SER A 1 90 ? 7.420 -4.088 -2.934 1.00 85.50 90 SER A N 1
ATOM 724 C CA . SER A 1 90 ? 7.309 -3.597 -4.315 1.00 85.50 90 SER A CA 1
ATOM 725 C C . SER A 1 90 ? 8.694 -3.450 -4.953 1.00 85.50 90 SER A C 1
ATOM 727 O O . SER A 1 90 ? 8.899 -3.931 -6.067 1.00 85.50 90 SER A O 1
ATOM 729 N N . ASN A 1 91 ? 9.676 -2.945 -4.200 1.00 80.75 91 ASN A N 1
ATOM 730 C CA . ASN A 1 91 ? 11.081 -2.878 -4.616 1.00 80.75 91 ASN A CA 1
ATOM 731 C C . ASN A 1 91 ? 11.744 -4.262 -4.807 1.00 80.75 91 ASN A C 1
ATOM 733 O O . ASN A 1 91 ? 12.530 -4.457 -5.736 1.00 80.75 91 ASN A O 1
ATOM 737 N N . GLU A 1 92 ? 11.415 -5.259 -3.980 1.00 81.75 92 GLU A N 1
ATOM 738 C CA . GLU A 1 92 ? 11.857 -6.649 -4.191 1.00 81.75 92 GLU A CA 1
ATOM 739 C C . GLU A 1 92 ? 11.228 -7.259 -5.461 1.00 81.75 92 GLU A C 1
ATOM 741 O O . GLU A 1 92 ? 11.897 -7.967 -6.216 1.00 81.75 92 GLU A O 1
ATOM 746 N N . PHE A 1 93 ? 9.957 -6.971 -5.756 1.00 74.31 93 PHE A N 1
ATOM 747 C CA . PHE A 1 93 ? 9.286 -7.503 -6.945 1.00 74.31 93 PHE A CA 1
ATOM 748 C C . PHE A 1 93 ? 9.740 -6.839 -8.250 1.00 74.31 93 PHE A C 1
ATOM 750 O O . PHE A 1 93 ? 9.813 -7.528 -9.269 1.00 74.31 93 PHE A O 1
ATOM 757 N N . THR A 1 94 ? 10.075 -5.545 -8.253 1.00 72.81 94 THR A N 1
ATOM 758 C CA . THR A 1 94 ? 10.625 -4.875 -9.446 1.00 72.81 94 THR A CA 1
ATOM 759 C C . THR A 1 94 ? 12.031 -5.374 -9.775 1.00 72.81 94 THR A C 1
ATOM 761 O O . THR A 1 94 ? 12.305 -5.681 -10.935 1.00 72.81 94 THR A O 1
ATOM 764 N N . THR A 1 95 ? 12.892 -5.542 -8.766 1.00 68.81 95 THR A N 1
ATOM 765 C CA . THR A 1 95 ? 14.279 -6.016 -8.943 1.00 68.81 95 THR A CA 1
ATOM 766 C C . THR A 1 95 ? 14.382 -7.489 -9.343 1.00 68.81 95 THR A C 1
ATOM 768 O O . THR A 1 95 ? 15.232 -7.836 -10.158 1.00 68.81 95 THR A O 1
ATOM 771 N N . ASN A 1 96 ? 13.503 -8.369 -8.850 1.00 62.03 96 ASN A N 1
ATOM 772 C CA . ASN A 1 96 ? 13.525 -9.787 -9.236 1.00 62.03 96 ASN A CA 1
ATOM 773 C C . ASN A 1 96 ? 12.908 -10.066 -10.622 1.00 62.03 96 ASN A C 1
ATOM 775 O O . ASN A 1 96 ? 13.190 -11.107 -11.225 1.00 62.03 96 ASN A O 1
ATOM 779 N N . LYS A 1 97 ? 12.093 -9.153 -11.171 1.00 58.75 97 LYS A N 1
ATOM 780 C CA . LYS A 1 97 ? 11.405 -9.367 -12.459 1.00 58.75 97 LYS A CA 1
ATOM 781 C C . LYS A 1 97 ? 12.360 -9.432 -13.657 1.00 58.75 97 LYS A C 1
ATOM 783 O O . LYS A 1 97 ? 12.034 -10.084 -14.644 1.00 58.75 97 LYS A O 1
ATOM 788 N N . THR A 1 98 ? 13.534 -8.809 -13.561 1.00 56.38 98 THR A N 1
ATOM 789 C CA . THR A 1 98 ? 14.611 -8.883 -14.565 1.00 56.38 98 THR A CA 1
ATOM 790 C C . THR A 1 98 ? 15.478 -10.141 -14.447 1.00 56.38 98 THR A C 1
ATOM 792 O O . THR A 1 98 ? 16.183 -10.466 -15.398 1.00 56.38 98 THR A O 1
ATOM 795 N N . ALA A 1 99 ? 15.416 -10.875 -13.329 1.00 58.19 99 ALA A N 1
ATOM 796 C CA . ALA A 1 99 ? 16.228 -12.073 -13.087 1.00 58.19 99 ALA A CA 1
ATOM 797 C C . ALA A 1 99 ? 15.458 -13.402 -13.249 1.00 58.19 99 ALA A C 1
ATOM 799 O O . ALA A 1 99 ? 16.065 -14.441 -13.508 1.00 58.19 99 ALA A O 1
ATOM 800 N N . ALA A 1 100 ? 14.128 -13.395 -13.092 1.00 60.47 100 ALA A N 1
ATOM 801 C CA . ALA A 1 100 ? 13.337 -14.621 -12.927 1.00 60.47 100 ALA A CA 1
ATOM 802 C C . ALA A 1 100 ? 12.761 -15.241 -14.220 1.00 60.47 100 ALA A C 1
ATOM 804 O O . ALA A 1 100 ? 12.243 -16.358 -14.182 1.00 60.47 100 ALA A O 1
ATOM 805 N N . THR A 1 101 ? 12.842 -14.580 -15.380 1.00 57.91 101 THR A N 1
ATO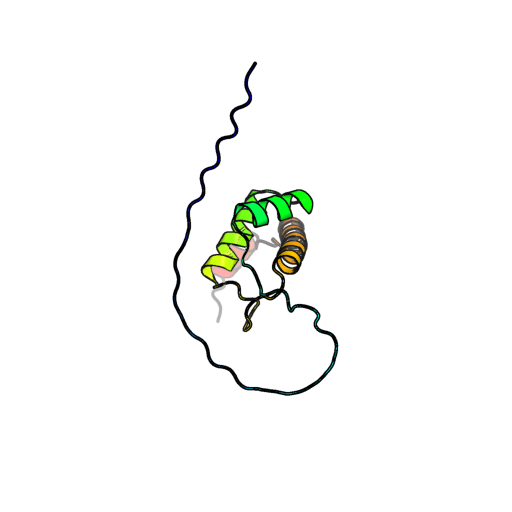M 806 C CA . THR A 1 101 ? 12.331 -15.139 -16.646 1.00 57.91 101 THR A CA 1
ATOM 807 C C . THR A 1 101 ? 13.354 -16.017 -17.365 1.00 57.91 101 THR A C 1
ATOM 809 O O . THR A 1 101 ? 13.854 -15.661 -18.431 1.00 57.91 101 THR A O 1
ATOM 812 N N . LYS A 1 102 ? 13.549 -17.246 -16.867 1.00 59.88 102 LYS A N 1
ATOM 813 C CA . LYS A 1 102 ? 13.836 -18.383 -17.761 1.00 59.88 102 LYS A CA 1
ATOM 814 C C . LYS A 1 102 ? 12.553 -18.740 -18.520 1.00 59.88 102 LYS A C 1
ATOM 816 O O . LYS A 1 102 ? 11.920 -19.754 -18.240 1.00 59.88 102 LYS A O 1
ATOM 821 N N . GLN A 1 103 ? 12.144 -17.871 -19.447 1.00 63.06 103 GLN A N 1
ATOM 822 C CA . GLN A 1 103 ? 11.164 -18.257 -20.462 1.00 63.06 103 GLN A CA 1
ATOM 823 C C . GLN A 1 103 ? 11.742 -19.467 -21.207 1.00 63.06 103 GLN A C 1
ATOM 825 O O . GLN A 1 103 ? 12.903 -19.387 -21.625 1.00 63.06 103 GLN A O 1
ATOM 830 N N . PRO A 1 104 ? 11.003 -20.583 -21.341 1.00 65.88 104 PRO A N 1
ATOM 831 C CA . PRO A 1 104 ? 11.488 -21.706 -22.126 1.00 65.88 104 PRO A CA 1
ATOM 832 C C . PRO A 1 104 ? 11.762 -21.212 -23.546 1.00 65.88 104 PRO A C 1
ATOM 834 O O . PRO A 1 104 ? 10.943 -20.490 -24.124 1.00 65.88 104 PRO A O 1
ATOM 837 N N . SER A 1 105 ? 12.924 -21.558 -24.103 1.00 75.12 105 SER A N 1
ATOM 838 C CA . SER A 1 105 ? 13.248 -21.156 -25.472 1.00 75.12 105 SER A CA 1
ATOM 839 C C . SER A 1 105 ? 12.197 -21.703 -26.444 1.00 75.12 105 SER A C 1
ATOM 841 O O . SER A 1 105 ? 11.493 -22.676 -26.153 1.00 75.12 105 SER A O 1
ATOM 843 N N . LYS A 1 106 ? 12.107 -21.105 -27.636 1.00 73.94 106 LYS A N 1
ATOM 844 C CA . LYS A 1 106 ? 11.208 -21.583 -28.698 1.00 73.94 106 LYS A CA 1
ATOM 845 C C . LYS A 1 106 ? 11.3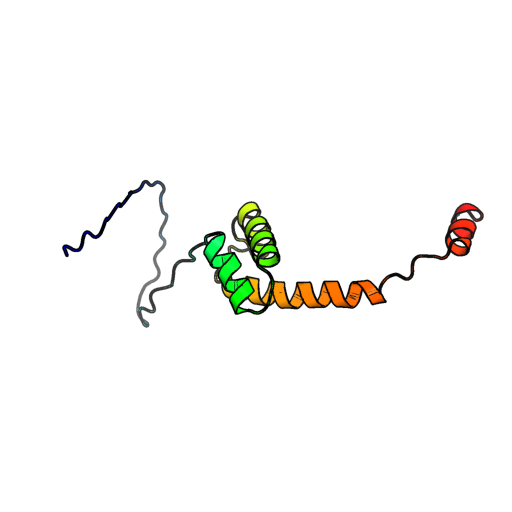88 -23.087 -28.973 1.00 73.94 106 LYS A C 1
ATOM 847 O O . LYS A 1 106 ? 10.408 -23.778 -29.236 1.00 73.94 106 LYS A O 1
ATOM 852 N N . ASP A 1 107 ? 12.610 -23.593 -28.823 1.00 73.44 107 ASP A N 1
ATOM 853 C CA . ASP A 1 107 ? 12.953 -25.006 -28.999 1.00 73.44 107 ASP A CA 1
ATOM 854 C C . ASP A 1 107 ? 12.486 -25.877 -27.822 1.00 73.44 107 ASP A C 1
ATOM 856 O O . ASP A 1 107 ? 12.009 -26.989 -28.034 1.00 73.44 107 ASP A O 1
ATOM 860 N N . GLN A 1 108 ? 12.541 -25.367 -26.585 1.00 72.69 108 GLN A N 1
ATOM 861 C CA . GLN A 1 108 ? 11.981 -26.053 -25.411 1.00 72.69 108 GLN A CA 1
ATOM 862 C C . GLN A 1 108 ? 10.447 -26.143 -25.485 1.00 72.69 108 GLN A C 1
ATOM 864 O O . GLN A 1 108 ? 9.877 -27.180 -25.147 1.00 72.69 108 GLN A O 1
ATOM 869 N N . LEU A 1 109 ? 9.781 -25.100 -25.993 1.00 72.06 109 LEU A N 1
ATOM 870 C CA . LEU A 1 109 ? 8.343 -25.122 -26.288 1.00 72.06 109 LEU A CA 1
ATOM 871 C C . LEU A 1 109 ? 8.006 -26.120 -27.410 1.00 72.06 109 LEU A C 1
ATOM 873 O O . LEU A 1 109 ? 7.057 -26.892 -27.282 1.00 72.06 109 LEU A O 1
ATOM 877 N N . ALA A 1 110 ? 8.803 -26.156 -28.482 1.00 77.56 110 ALA A N 1
ATOM 878 C CA . ALA A 1 110 ? 8.620 -27.110 -29.576 1.00 77.56 110 ALA A CA 1
ATOM 879 C C . ALA A 1 110 ? 8.837 -28.569 -29.131 1.00 77.56 110 ALA A C 1
ATOM 881 O O . ALA A 1 110 ? 8.089 -29.452 -29.549 1.00 77.56 110 ALA A O 1
ATOM 882 N N . ALA A 1 111 ? 9.809 -28.829 -28.250 1.00 77.38 111 ALA A N 1
ATOM 883 C CA . ALA A 1 111 ? 10.027 -30.151 -27.665 1.00 77.38 111 ALA A CA 1
ATOM 884 C C . ALA A 1 111 ? 8.816 -30.619 -26.839 1.00 77.38 111 ALA A C 1
ATOM 886 O O . ALA A 1 111 ? 8.388 -31.763 -26.989 1.00 77.38 111 ALA A O 1
ATOM 887 N N . TYR A 1 112 ? 8.222 -29.723 -26.043 1.00 75.50 112 TYR A N 1
ATOM 888 C CA . TYR A 1 112 ? 7.025 -30.004 -25.240 1.00 75.50 112 TYR A CA 1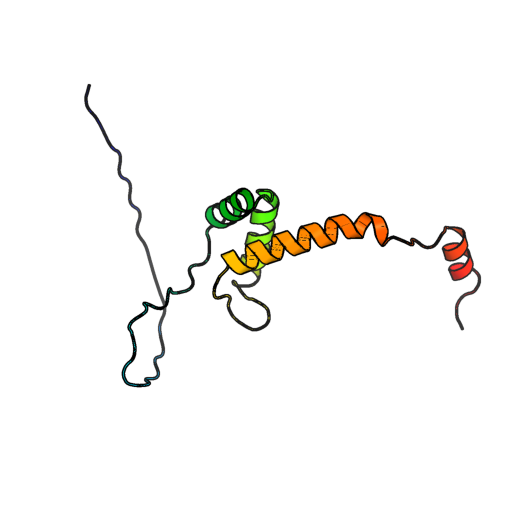
ATOM 889 C C . TYR A 1 112 ? 5.795 -30.336 -26.102 1.00 75.50 112 TYR A C 1
ATOM 891 O O . TYR A 1 112 ? 4.978 -31.172 -25.728 1.00 75.50 112 TYR A O 1
ATOM 899 N N . LEU A 1 113 ? 5.685 -29.720 -27.285 1.00 76.56 113 LEU A N 1
ATOM 900 C CA . LEU A 1 113 ? 4.603 -29.980 -28.242 1.00 76.56 113 LEU A CA 1
ATOM 901 C C . LEU A 1 113 ? 4.823 -31.249 -29.087 1.00 76.56 113 LEU A C 1
ATOM 903 O O . LEU A 1 113 ? 3.860 -31.851 -29.555 1.00 76.56 113 LEU A O 1
ATOM 907 N N . LYS A 1 114 ? 6.083 -31.647 -29.307 1.00 72.50 114 LYS A N 1
ATOM 908 C CA . LYS A 1 114 ? 6.463 -32.796 -30.148 1.00 72.50 114 LYS A CA 1
ATOM 909 C C . LYS A 1 114 ? 6.514 -34.119 -29.378 1.00 72.50 114 LYS A C 1
ATOM 911 O O . LYS A 1 114 ? 6.217 -35.164 -29.947 1.00 72.50 114 LYS A O 1
ATOM 916 N N . HIS A 1 115 ? 6.895 -34.075 -28.105 1.00 70.81 115 HIS A N 1
ATOM 917 C CA . HIS A 1 115 ? 6.994 -35.236 -27.218 1.00 70.81 115 HIS A CA 1
ATOM 918 C C . HIS A 1 115 ? 5.860 -35.217 -26.190 1.00 70.81 115 HIS A C 1
ATOM 920 O O . HIS A 1 115 ? 6.124 -35.178 -24.989 1.00 70.81 115 HIS A O 1
ATOM 926 N N . GLY A 1 116 ? 4.611 -35.192 -26.678 1.00 59.94 116 GLY A N 1
ATOM 927 C CA . GLY A 1 116 ? 3.410 -35.195 -25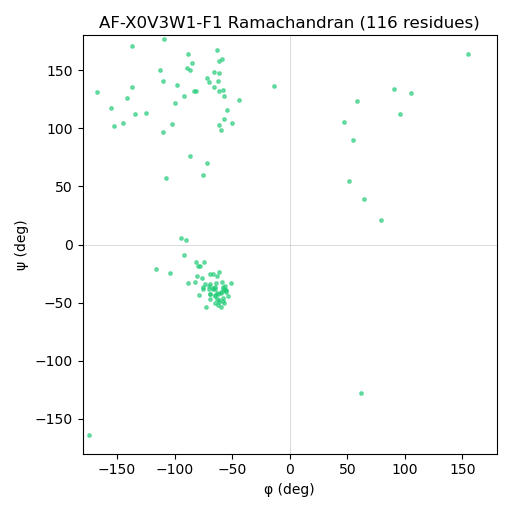.839 1.00 59.94 116 GLY A CA 1
ATOM 928 C C . GLY A 1 116 ? 3.541 -36.208 -24.701 1.00 59.94 116 GLY A C 1
ATOM 929 O O . GLY A 1 116 ? 3.893 -37.362 -24.944 1.00 59.94 116 GLY A O 1
ATOM 930 N N . HIS A 1 117 ? 3.367 -35.727 -23.469 1.00 58.00 117 HIS A N 1
ATOM 931 C CA . HIS A 1 117 ? 3.687 -36.493 -22.267 1.00 58.00 117 HIS A CA 1
ATOM 932 C C . HIS A 1 117 ? 2.849 -37.776 -22.175 1.00 58.00 117 HIS A C 1
ATOM 934 O 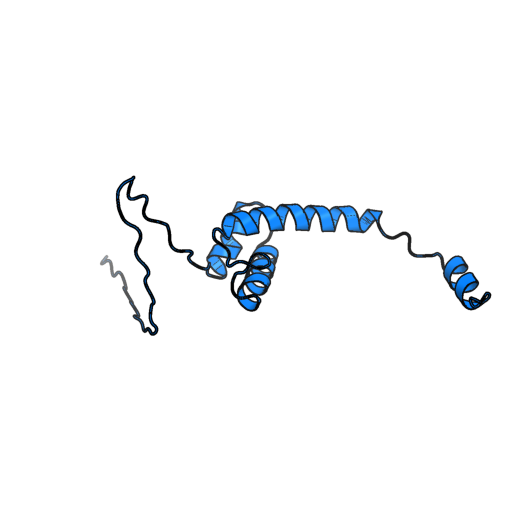O . HIS A 1 117 ? 1.710 -37.802 -22.643 1.00 58.00 117 HIS A O 1
ATOM 940 N N . LEU A 1 118 ? 3.458 -38.809 -21.583 1.00 45.34 118 LEU A N 1
ATOM 941 C CA . LEU A 1 118 ? 2.846 -40.103 -21.260 1.00 45.34 118 LEU A CA 1
ATOM 942 C C . LEU A 1 118 ? 1.605 -39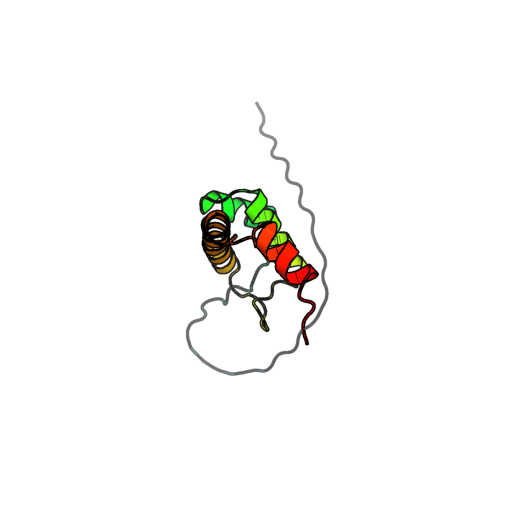.950 -20.365 1.00 45.34 118 LEU A C 1
ATOM 944 O O . LEU A 1 118 ? 1.635 -39.065 -19.479 1.00 45.34 118 LEU A O 1
#

Sequence (118 aa):
VAKVATTVAKEATTVAQSKEKSIDKSKELVKRVRFKEPSLEEAMESFELAGSSRDEGEKFWNYYESNGWRAGRNKMKNWNAAARNWIKRSNEFTTNKTAATKQPSKDQLAAYLKHGHL

Organism: NCBI:txid412755

pLDDT: mean 73.64, std 21.25, range [31.12, 97.19]

Mean predicted aligned error: 16.36 Å

Solvent-accessible surface area (backbone atoms only — not comparable to full-atom values): 7911 Å² total; per-residue (Å²): 141,84,89,81,86,88,85,84,89,82,85,85,91,84,90,83,89,88,85,89,82,91,81,82,82,91,76,79,89,72,74,75,76,71,71,73,82,73,53,66,63,62,37,19,54,55,22,45,78,68,75,48,50,51,71,58,15,48,54,52,41,57,55,32,60,79,56,69,44,45,58,82,97,41,73,54,76,56,64,70,62,48,52,59,57,43,58,57,47,54,54,51,54,62,63,45,61,82,71,67,73,79,65,70,49,76,65,55,52,50,48,57,70,70,57,65,78,133

Radius of gyration: 24.87 Å; Cα contacts (8 Å, |Δi|>4): 54; chains: 1; bounding box: 41×86×68 Å

Secondary structure (DSSP, 8-state):
--------------------------S------PPPPPPHHHHHHHHHHTTS-HHHHHHHHHHHHHTTSEETTEE-S-HHHHHHHHHHHHHHHHHHTTT---PPPHHHHHHHHHS---